Protein AF-A0A3B5KXX6-F1 (afdb_monomer_lite)

Radius of gyration: 23.66 Å; chains: 1; bounding box: 37×67×44 Å

Structure (mmCIF, N/CA/C/O backbone):
data_AF-A0A3B5KXX6-F1
#
_entry.id   AF-A0A3B5KXX6-F1
#
loop_
_atom_site.group_PDB
_atom_site.id
_atom_site.type_symbol
_atom_site.label_atom_id
_atom_site.label_alt_id
_atom_site.label_comp_id
_atom_site.label_asym_id
_atom_site.label_entity_id
_atom_site.label_seq_id
_atom_site.pdbx_PDB_ins_code
_atom_site.Cartn_x
_atom_site.Cartn_y
_atom_site.Cartn_z
_atom_site.occupancy
_atom_site.B_iso_or_equiv
_atom_site.auth_seq_id
_atom_site.auth_comp_id
_atom_site.auth_asym_id
_atom_site.auth_atom_id
_atom_site.pdbx_PDB_model_num
ATOM 1 N N . LEU A 1 1 ? 13.842 -55.873 -26.495 1.00 45.19 1 LEU A N 1
ATOM 2 C CA . LEU A 1 1 ? 13.502 -54.836 -27.494 1.00 45.19 1 LEU A CA 1
ATOM 3 C C . LEU A 1 1 ? 12.148 -54.293 -27.060 1.00 45.19 1 LEU A C 1
ATOM 5 O O . LEU A 1 1 ? 11.221 -55.086 -27.043 1.00 45.19 1 LEU A O 1
ATOM 9 N N . GLN A 1 2 ? 12.171 -53.217 -26.261 1.00 39.84 2 GLN A N 1
ATOM 10 C CA . GLN A 1 2 ? 11.547 -51.912 -26.578 1.00 39.84 2 GLN A CA 1
ATOM 11 C C . GLN A 1 2 ? 10.011 -52.022 -26.700 1.00 39.84 2 GLN A C 1
ATOM 13 O O . GLN A 1 2 ? 9.518 -52.842 -27.454 1.00 39.84 2 GLN A O 1
ATOM 18 N N . ASP A 1 3 ? 9.188 -51.259 -25.990 1.00 40.44 3 ASP A N 1
ATOM 19 C CA . ASP A 1 3 ? 9.384 -49.868 -25.602 1.00 40.44 3 ASP A CA 1
ATOM 20 C C . ASP A 1 3 ? 8.441 -49.476 -24.454 1.00 40.44 3 ASP A C 1
ATOM 22 O O . ASP A 1 3 ? 7.305 -49.943 -24.345 1.00 40.44 3 ASP A O 1
ATOM 26 N N . SER A 1 4 ? 8.970 -48.619 -23.596 1.00 53.03 4 SER A N 1
ATOM 27 C CA . SER A 1 4 ? 8.342 -47.999 -22.445 1.00 53.03 4 SER A CA 1
ATOM 28 C C . SER A 1 4 ? 7.353 -46.923 -22.900 1.00 53.03 4 SER A C 1
ATOM 30 O O . SER A 1 4 ? 7.757 -45.935 -23.496 1.00 53.03 4 SER A O 1
ATOM 32 N N . SER A 1 5 ? 6.076 -47.025 -22.537 1.00 53.38 5 SER A N 1
ATOM 33 C CA . SER A 1 5 ? 5.189 -45.851 -22.536 1.00 53.38 5 SER A CA 1
ATOM 34 C C . SER A 1 5 ? 4.436 -45.769 -21.216 1.00 53.38 5 SER A C 1
ATOM 36 O O . SER A 1 5 ? 3.283 -46.157 -21.051 1.00 53.38 5 SER A O 1
ATOM 38 N N . GLU A 1 6 ? 5.166 -45.258 -20.235 1.00 55.44 6 GLU A N 1
ATOM 39 C CA . GLU A 1 6 ? 4.653 -44.767 -18.969 1.00 55.44 6 GLU A CA 1
ATOM 40 C C . GLU A 1 6 ? 3.783 -43.532 -19.252 1.00 55.44 6 GLU A C 1
ATOM 42 O O . GLU A 1 6 ? 4.260 -42.401 -19.342 1.00 55.44 6 GLU A O 1
ATOM 47 N N . GLN A 1 7 ? 2.486 -43.744 -19.470 1.00 56.50 7 GLN A N 1
ATOM 48 C CA . GLN A 1 7 ? 1.547 -42.646 -19.664 1.00 56.50 7 GLN A CA 1
ATOM 49 C C . GLN A 1 7 ? 1.126 -42.102 -18.297 1.00 56.50 7 GLN A C 1
ATOM 51 O O . GLN A 1 7 ? 0.121 -42.513 -17.720 1.00 56.50 7 GLN A O 1
ATOM 56 N N . THR A 1 8 ? 1.923 -41.181 -17.755 1.00 55.38 8 THR A N 1
ATOM 57 C CA . THR A 1 8 ? 1.535 -40.406 -16.570 1.00 55.38 8 THR A CA 1
ATOM 58 C C . THR A 1 8 ? 0.272 -39.591 -16.895 1.00 55.38 8 THR A C 1
ATOM 60 O O . THR A 1 8 ? 0.275 -38.796 -17.841 1.00 55.38 8 THR A O 1
ATOM 63 N N . PRO A 1 9 ? -0.850 -39.767 -16.168 1.00 54.09 9 PRO A N 1
ATOM 64 C CA . PRO A 1 9 ? -2.023 -38.946 -16.399 1.00 54.09 9 PRO A CA 1
ATOM 65 C C . PRO A 1 9 ? -1.733 -37.530 -15.898 1.00 54.09 9 PRO A C 1
ATOM 67 O O . PRO A 1 9 ? -1.578 -37.280 -14.704 1.00 54.09 9 PRO A O 1
ATOM 70 N N . TYR A 1 10 ? -1.626 -36.630 -16.872 1.00 60.59 10 TYR A N 1
ATOM 71 C CA . TYR A 1 10 ? -1.797 -35.182 -16.812 1.00 60.59 10 TYR A CA 1
ATOM 72 C C . TYR A 1 10 ? -2.340 -34.693 -15.458 1.00 60.59 10 TYR A C 1
ATOM 74 O O . TYR A 1 10 ? -3.497 -34.937 -15.112 1.00 60.59 10 TYR A O 1
ATOM 82 N N . ILE A 1 11 ? -1.488 -34.005 -1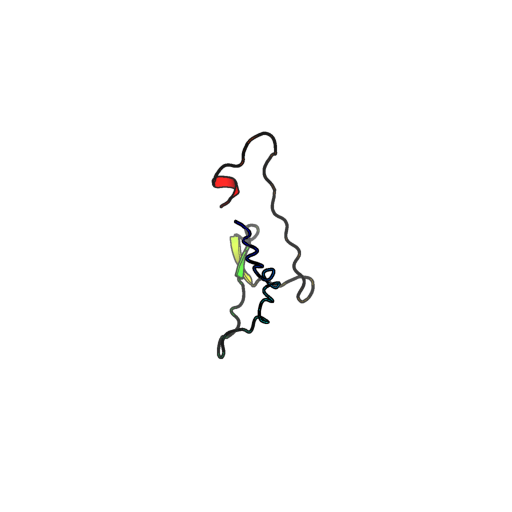4.693 1.00 63.34 11 ILE A N 1
ATOM 83 C CA . ILE A 1 11 ? -1.814 -33.428 -13.385 1.00 63.34 11 ILE A CA 1
ATOM 84 C C . ILE A 1 11 ? -3.059 -32.546 -13.538 1.00 63.34 11 ILE A C 1
ATOM 86 O O . ILE A 1 11 ? -3.005 -31.451 -14.101 1.00 63.34 11 ILE A O 1
ATOM 90 N N . GLY A 1 12 ? -4.198 -33.047 -13.055 1.00 69.81 12 GLY A N 1
ATOM 91 C CA . GLY A 1 12 ? -5.455 -32.311 -13.027 1.00 69.81 12 GLY A CA 1
ATOM 92 C C . GLY A 1 12 ? -5.278 -30.976 -12.304 1.00 69.81 12 GLY A C 1
ATOM 93 O O . GLY A 1 12 ? -4.557 -30.881 -11.307 1.00 69.81 12 GLY A O 1
ATOM 94 N N . LYS A 1 13 ? -5.928 -29.923 -12.814 1.00 74.44 13 LYS A N 1
ATOM 95 C CA . LYS A 1 13 ? -5.922 -28.593 -12.190 1.00 74.44 13 LYS A CA 1
ATOM 96 C C . LYS A 1 13 ? -6.364 -28.728 -10.731 1.00 74.44 13 LYS A C 1
ATOM 98 O O . LYS A 1 13 ? -7.508 -29.087 -10.468 1.00 74.44 13 LYS A O 1
ATOM 103 N N . ARG A 1 14 ? -5.469 -28.436 -9.783 1.00 81.62 14 ARG A N 1
ATOM 104 C CA . ARG A 1 14 ? -5.820 -28.342 -8.360 1.00 81.62 14 ARG A CA 1
ATOM 105 C C . ARG A 1 14 ? -6.868 -27.238 -8.204 1.00 81.62 14 ARG A C 1
ATOM 107 O O . ARG A 1 14 ? -6.550 -26.067 -8.389 1.00 81.62 14 ARG A O 1
ATOM 114 N N . VAL A 1 15 ? -8.108 -27.606 -7.893 1.00 85.31 15 VAL A N 1
ATOM 115 C CA . VAL A 1 15 ? -9.154 -26.642 -7.535 1.00 85.31 15 VAL A CA 1
ATOM 116 C C . VAL A 1 15 ? -8.944 -26.284 -6.069 1.00 85.31 15 VAL A C 1
ATOM 118 O O . VAL A 1 15 ? -8.956 -27.166 -5.212 1.00 85.31 15 VAL A O 1
ATOM 121 N N . GLN A 1 16 ? -8.691 -25.007 -5.776 1.00 84.62 16 GLN A N 1
ATOM 122 C CA . GLN A 1 16 ? -8.613 -24.555 -4.389 1.00 84.62 16 GLN A CA 1
ATOM 123 C C . GLN A 1 16 ? -10.001 -24.669 -3.744 1.00 84.62 16 GLN A C 1
ATOM 125 O O . GLN A 1 16 ? -10.984 -24.260 -4.368 1.00 84.62 16 GLN A O 1
ATOM 130 N N . PRO A 1 17 ? -10.110 -25.218 -2.522 1.00 88.69 17 PRO A N 1
ATOM 131 C CA . PRO A 1 17 ? -11.379 -25.238 -1.813 1.00 88.69 17 PRO A CA 1
ATOM 132 C C . PRO A 1 17 ? -11.851 -23.801 -1.546 1.00 88.69 17 PRO A C 1
ATOM 134 O O . PRO A 1 17 ? -11.016 -22.901 -1.391 1.00 88.69 17 PRO A O 1
ATOM 137 N N . PRO A 1 18 ? -13.171 -23.562 -1.472 1.00 86.44 18 PRO A N 1
ATOM 138 C CA . PRO A 1 18 ? -13.678 -22.270 -1.042 1.00 86.44 18 PRO A CA 1
ATOM 139 C C . PRO A 1 18 ? -13.158 -21.978 0.369 1.00 86.44 18 PRO A C 1
ATOM 141 O O . PRO A 1 18 ? -13.280 -22.802 1.275 1.00 86.44 18 PRO A O 1
ATOM 144 N N . TRP A 1 19 ? -12.547 -20.809 0.548 1.00 85.38 19 TRP A N 1
ATOM 145 C CA . TRP A 1 19 ? -12.076 -20.374 1.856 1.00 85.38 19 TRP A CA 1
ATOM 146 C C . TRP A 1 19 ? -13.271 -20.060 2.764 1.00 85.38 19 TRP A C 1
ATOM 148 O O . TRP A 1 19 ? -14.166 -19.308 2.377 1.00 85.38 19 TRP A O 1
ATOM 158 N N . SER A 1 20 ? -13.261 -20.608 3.979 1.00 83.12 20 SER A N 1
ATOM 159 C CA . SER A 1 20 ? -14.199 -20.266 5.049 1.00 83.12 20 SER A CA 1
ATOM 160 C C . SER A 1 20 ? -13.427 -19.792 6.283 1.00 83.12 20 SER A C 1
ATOM 162 O O . SER A 1 20 ? -12.417 -20.414 6.630 1.00 83.12 20 SER A O 1
ATOM 164 N N . PRO A 1 21 ? -13.885 -18.741 6.983 1.00 81.69 21 PRO A N 1
ATOM 165 C CA . PRO A 1 21 ? -13.260 -18.319 8.230 1.00 81.69 21 PRO A CA 1
ATOM 166 C C . PRO A 1 21 ? -13.399 -19.407 9.318 1.00 81.69 21 PRO A C 1
ATOM 168 O O . PRO A 1 21 ? -14.396 -20.134 9.328 1.00 81.69 21 PRO A O 1
ATOM 171 N N . PRO A 1 22 ? -12.429 -19.536 10.244 1.00 84.62 22 PRO A N 1
ATOM 172 C CA . PRO A 1 22 ? -12.529 -20.473 11.360 1.00 84.62 22 PRO A CA 1
ATOM 173 C C . PRO A 1 22 ? -13.710 -20.129 12.280 1.00 84.62 22 PRO A C 1
ATOM 175 O O . PRO A 1 22 ? -13.954 -18.960 12.595 1.00 84.62 22 PRO A O 1
ATOM 178 N N . ALA A 1 23 ? -14.441 -21.158 12.720 1.00 83.56 23 ALA A N 1
ATOM 179 C CA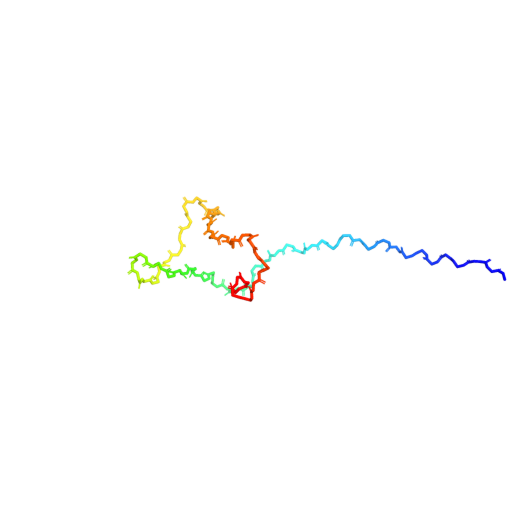 . ALA A 1 23 ? -15.617 -21.008 13.575 1.0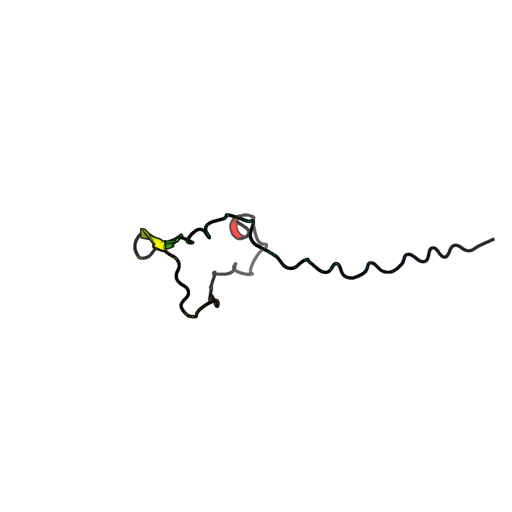0 83.56 23 ALA A CA 1
ATOM 180 C C . ALA A 1 23 ? -15.277 -20.260 14.878 1.00 83.56 23 ALA A C 1
ATOM 182 O O . ALA A 1 23 ? -14.266 -20.546 15.515 1.00 83.56 23 ALA A O 1
ATOM 183 N N . GLY A 1 24 ? -16.128 -19.305 15.269 1.00 79.25 24 GLY A N 1
ATOM 184 C CA . GLY A 1 24 ? -15.973 -18.533 16.510 1.00 79.25 24 GLY A CA 1
ATOM 185 C C . GLY A 1 24 ? -15.002 -17.348 16.441 1.00 79.25 24 GLY A C 1
ATOM 186 O O . GLY A 1 24 ? -14.744 -16.725 17.465 1.00 79.25 24 GLY A O 1
ATOM 187 N N . THR A 1 25 ? -14.471 -17.011 15.261 1.00 72.44 25 THR A N 1
ATOM 188 C CA . THR A 1 25 ? -13.575 -15.855 15.114 1.00 72.44 25 THR A CA 1
ATOM 189 C C . THR A 1 25 ? -14.392 -14.581 14.935 1.00 72.44 25 THR A C 1
ATOM 191 O O . THR A 1 25 ? -15.005 -14.382 13.885 1.00 72.44 25 THR A O 1
ATOM 194 N N . GLU A 1 26 ? -14.391 -13.698 15.936 1.00 79.62 26 GLU A N 1
ATOM 195 C CA . GLU A 1 26 ? -14.789 -12.306 15.718 1.00 79.62 26 GLU A CA 1
ATOM 196 C C . GLU A 1 26 ? -13.882 -11.727 14.632 1.00 79.62 26 GLU A C 1
ATOM 198 O O . GLU A 1 26 ? -12.659 -11.777 14.759 1.00 79.62 26 GLU A O 1
ATOM 203 N N . VAL A 1 27 ? -14.461 -11.241 13.530 1.00 76.25 27 VAL A N 1
ATOM 204 C CA . VAL A 1 27 ? -13.672 -10.710 12.413 1.00 76.25 27 VAL A CA 1
ATOM 205 C C . VAL A 1 27 ? -12.893 -9.502 12.936 1.00 76.25 27 VAL A C 1
ATOM 207 O O . VAL A 1 27 ? -13.516 -8.491 13.270 1.00 76.25 27 VAL A O 1
ATOM 210 N N . PRO A 1 28 ? -11.553 -9.574 13.043 1.00 80.69 28 PRO A N 1
ATOM 211 C CA . PRO A 1 28 ? -10.798 -8.484 13.629 1.00 80.69 28 PRO A CA 1
ATOM 212 C C . PRO A 1 28 ? -10.936 -7.250 12.741 1.00 80.69 28 PRO A C 1
ATOM 214 O O . PRO A 1 28 ? -10.773 -7.316 11.519 1.00 80.69 28 PRO A O 1
ATOM 217 N N . GLN A 1 29 ? -11.227 -6.104 13.355 1.00 88.44 29 GLN A N 1
ATOM 218 C CA . GLN A 1 29 ? -11.287 -4.845 12.626 1.00 88.44 29 GLN A CA 1
ATOM 219 C C . GLN A 1 29 ? -9.873 -4.453 12.181 1.00 88.44 29 GLN A C 1
ATOM 221 O O . GLN A 1 29 ? -9.004 -4.163 13.008 1.00 88.44 29 GLN A O 1
ATOM 226 N N . LEU A 1 30 ? -9.639 -4.428 10.867 1.00 92.62 30 LEU A N 1
ATOM 227 C CA . LEU A 1 30 ? -8.370 -3.980 10.301 1.00 92.62 30 LEU A CA 1
ATOM 228 C C . LEU A 1 30 ? -8.122 -2.514 10.685 1.00 92.62 30 LEU A C 1
ATOM 230 O O . LEU A 1 30 ? -8.973 -1.652 10.464 1.00 92.62 30 LEU A O 1
ATOM 234 N N . ARG A 1 31 ? -6.945 -2.224 11.245 1.00 95.69 31 ARG A N 1
ATOM 235 C CA . ARG A 1 31 ? -6.486 -0.860 11.536 1.00 95.69 31 ARG A CA 1
ATOM 236 C C . ARG A 1 31 ? -5.168 -0.597 10.822 1.00 95.69 31 ARG A C 1
ATOM 238 O O . ARG A 1 31 ? -4.257 -1.418 10.906 1.00 95.69 31 ARG A O 1
ATOM 245 N N . LEU A 1 32 ? -5.057 0.551 10.162 1.00 96.56 32 LEU A N 1
ATOM 246 C CA . LEU A 1 32 ? -3.850 0.979 9.452 1.00 96.56 32 LEU A CA 1
ATOM 247 C C . LEU A 1 32 ? -3.245 2.199 10.142 1.00 96.56 32 LEU A C 1
ATOM 249 O O . LEU A 1 32 ? -3.955 3.009 10.735 1.00 96.56 32 LEU A O 1
ATOM 253 N N . TYR A 1 33 ? -1.923 2.333 10.075 1.00 98.06 33 TYR A N 1
ATOM 254 C CA . TYR A 1 33 ? -1.264 3.563 10.495 1.00 98.06 33 TYR A CA 1
ATOM 255 C C . TYR A 1 33 ? -1.400 4.605 9.387 1.00 98.06 33 TYR A C 1
ATOM 257 O O . TYR A 1 33 ? -0.904 4.402 8.278 1.00 98.06 33 TYR A O 1
ATOM 265 N N . ASN A 1 34 ? -2.077 5.707 9.686 1.00 98.06 34 ASN A N 1
ATOM 266 C CA . ASN A 1 34 ? -2.246 6.810 8.759 1.00 98.06 34 ASN A CA 1
ATOM 267 C C . ASN A 1 34 ? -1.124 7.830 8.981 1.00 98.06 34 ASN A C 1
ATOM 269 O O . ASN A 1 34 ? -1.124 8.562 9.970 1.00 98.06 34 ASN A O 1
ATOM 273 N N . SER A 1 35 ? -0.162 7.899 8.060 1.00 98.12 35 SER A N 1
ATOM 274 C CA . SER A 1 35 ? 0.971 8.831 8.159 1.00 98.12 35 SER A CA 1
ATOM 275 C C . SER A 1 35 ? 0.557 10.310 8.146 1.00 98.12 35 SER A C 1
ATOM 277 O O . SER A 1 35 ? 1.316 11.138 8.647 1.00 98.12 35 SER A O 1
ATOM 279 N N . LEU A 1 36 ? -0.632 10.650 7.625 1.00 97.88 36 LEU A N 1
ATOM 280 C CA . LEU A 1 36 ? -1.162 12.019 7.636 1.00 97.88 36 LEU A CA 1
ATOM 281 C C . LEU A 1 36 ? -1.541 12.467 9.054 1.00 97.88 36 LEU A C 1
ATOM 283 O O . LEU A 1 36 ? -1.254 13.597 9.438 1.00 97.88 36 LEU A O 1
ATOM 287 N N . THR A 1 37 ? -2.155 11.580 9.841 1.00 98.12 37 THR A N 1
ATOM 288 C CA . THR A 1 37 ? -2.613 11.876 11.212 1.00 98.12 37 THR A CA 1
ATOM 289 C C . THR A 1 37 ? -1.666 11.345 12.285 1.00 98.12 37 THR A C 1
ATOM 291 O O . THR A 1 37 ? -1.780 11.718 13.449 1.00 98.12 37 THR A O 1
ATOM 294 N N . ARG A 1 38 ? -0.707 10.493 11.902 1.00 97.88 38 ARG A N 1
ATOM 295 C CA . ARG A 1 38 ? 0.236 9.779 12.776 1.00 97.88 38 ARG A CA 1
ATOM 296 C C . ARG A 1 38 ? -0.436 8.877 13.811 1.00 97.88 38 ARG A C 1
ATOM 298 O O . ARG A 1 38 ? 0.131 8.622 14.875 1.00 97.88 38 ARG A O 1
ATOM 305 N N . THR A 1 39 ? -1.616 8.351 13.496 1.00 98.31 39 THR A N 1
ATOM 306 C CA . THR A 1 39 ? -2.372 7.469 14.393 1.00 98.31 39 THR A CA 1
ATOM 307 C C . THR A 1 39 ? -2.810 6.180 13.701 1.00 98.31 39 THR A C 1
ATOM 309 O O . THR A 1 39 ? -2.800 6.071 12.476 1.00 98.31 39 THR A O 1
ATOM 312 N N . LYS A 1 40 ? -3.159 5.161 14.499 1.00 97.81 40 LYS A N 1
ATOM 313 C CA . LYS A 1 40 ? -3.776 3.929 13.992 1.00 97.81 40 LYS A CA 1
ATOM 314 C C . LYS A 1 40 ? -5.282 4.136 13.862 1.00 97.81 40 LYS A C 1
ATOM 316 O O . LYS A 1 40 ? -5.972 4.261 14.874 1.00 97.81 40 LYS A O 1
ATOM 321 N N . GLU A 1 41 ? -5.802 4.078 12.650 1.00 97.75 41 GLU A N 1
ATOM 322 C CA . GLU A 1 41 ? -7.212 4.327 12.336 1.00 97.75 41 GLU A CA 1
ATOM 323 C C . GLU A 1 41 ? -7.888 3.045 11.828 1.00 97.75 41 GLU A C 1
ATOM 325 O O . GLU A 1 41 ? -7.213 2.197 11.236 1.00 97.75 41 GLU A O 1
ATOM 330 N N . PRO A 1 42 ? -9.196 2.846 12.080 1.00 95.88 42 PRO A N 1
ATOM 331 C CA . PRO A 1 42 ? -9.942 1.750 11.470 1.00 95.88 42 PRO A CA 1
ATOM 332 C C . PRO A 1 42 ? -9.954 1.898 9.946 1.00 95.88 42 PRO A C 1
ATOM 334 O O . PRO A 1 42 ? -10.250 2.965 9.413 1.00 95.88 42 PRO A O 1
ATOM 337 N N . PHE A 1 43 ? -9.641 0.816 9.238 1.00 95.50 43 PHE A N 1
ATOM 338 C CA . PHE A 1 43 ? -9.715 0.784 7.785 1.00 95.50 43 PHE A CA 1
ATOM 339 C C . PHE A 1 43 ? -11.164 0.594 7.339 1.00 95.50 43 PHE A C 1
ATOM 341 O O . PHE A 1 43 ? -11.775 -0.440 7.611 1.00 95.50 43 PHE A O 1
ATOM 348 N N . VAL A 1 44 ? -11.699 1.585 6.629 1.00 94.12 44 VAL A N 1
ATOM 349 C CA . VAL A 1 44 ? -13.056 1.561 6.076 1.00 94.12 44 VAL A CA 1
A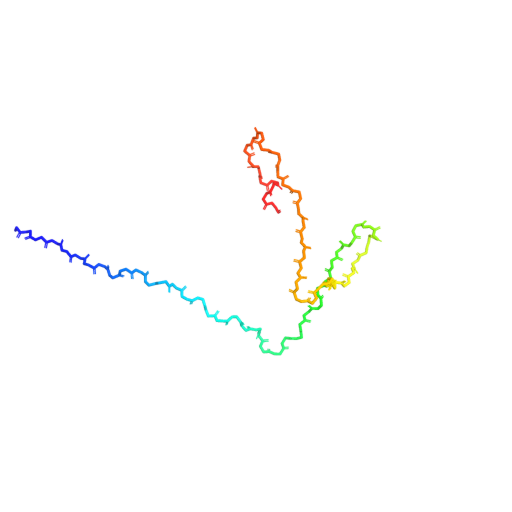TOM 350 C C . VAL A 1 44 ? -12.960 1.761 4.559 1.00 94.12 44 VAL A C 1
ATOM 352 O O . VAL A 1 44 ? -12.581 2.848 4.120 1.00 94.12 44 VAL A O 1
ATOM 355 N N . PRO A 1 45 ? -13.258 0.736 3.733 1.00 93.56 45 PRO A N 1
ATOM 356 C CA . PRO A 1 45 ? -13.228 0.871 2.281 1.00 93.56 45 PRO A CA 1
ATOM 357 C C . PRO A 1 45 ? -14.212 1.929 1.782 1.00 93.56 45 PRO A C 1
ATOM 359 O O . PRO A 1 45 ? -15.345 2.017 2.247 1.00 93.56 45 PRO A O 1
ATOM 362 N N . GLN A 1 46 ? -13.818 2.673 0.749 1.00 94.31 46 GLN A N 1
ATOM 363 C CA . GLN A 1 46 ? -14.686 3.689 0.147 1.00 94.31 46 GLN A CA 1
ATOM 364 C C . GLN A 1 46 ? -15.897 3.083 -0.593 1.00 94.31 46 GLN A C 1
ATOM 366 O O . GLN A 1 46 ? -16.910 3.757 -0.767 1.00 94.31 46 GLN A O 1
ATOM 371 N N . LYS A 1 47 ? -15.801 1.831 -1.074 1.00 94.69 47 LYS A N 1
ATOM 372 C CA . LYS A 1 47 ? -16.829 1.179 -1.909 1.00 94.69 47 LYS A CA 1
ATOM 373 C C . LYS A 1 47 ? -17.090 -0.269 -1.483 1.00 94.69 47 LYS A C 1
ATOM 375 O O . 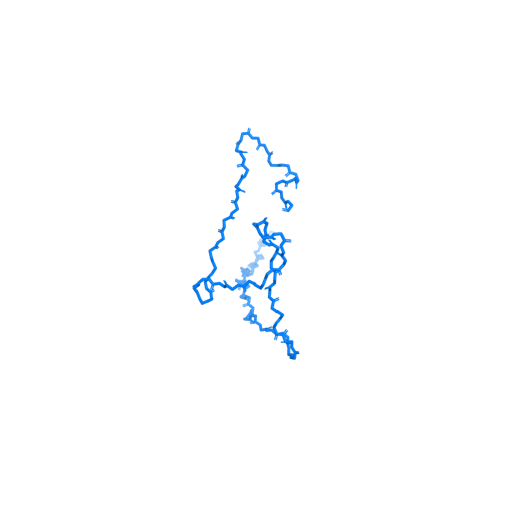LYS A 1 47 ? -16.652 -1.197 -2.158 1.00 94.69 47 LYS A O 1
ATOM 380 N N . GLY A 1 48 ? -17.834 -0.471 -0.396 1.00 89.88 48 GLY A N 1
ATOM 381 C CA . GLY A 1 48 ? -18.269 -1.805 0.042 1.00 89.88 48 GLY A CA 1
ATOM 382 C C . GLY A 1 48 ? -17.096 -2.777 0.211 1.00 89.88 48 GLY A C 1
ATOM 383 O O . GLY A 1 48 ? -16.168 -2.504 0.964 1.00 89.88 48 GLY A O 1
ATOM 384 N N . ASN A 1 49 ? -17.111 -3.892 -0.523 1.00 88.88 49 ASN A N 1
ATOM 385 C CA . ASN A 1 49 ? -16.041 -4.899 -0.518 1.00 88.88 49 ASN A CA 1
ATOM 386 C C . ASN A 1 49 ? -14.913 -4.634 -1.539 1.00 88.88 49 ASN A C 1
ATOM 388 O O . ASN A 1 49 ? -14.067 -5.502 -1.756 1.00 88.88 49 ASN A O 1
ATOM 392 N N . LYS A 1 50 ? -14.885 -3.458 -2.181 1.00 93.69 50 LYS A N 1
ATOM 393 C CA . LYS A 1 50 ? -13.854 -3.069 -3.149 1.00 93.69 50 LYS A CA 1
ATOM 394 C C . LYS A 1 50 ? -12.862 -2.094 -2.524 1.00 93.69 50 LYS A C 1
ATOM 396 O O . LYS A 1 50 ? -13.227 -1.002 -2.088 1.00 93.69 50 LYS A O 1
ATOM 401 N N . VAL A 1 51 ? -11.587 -2.468 -2.569 1.00 95.50 51 VAL A N 1
ATOM 402 C CA . VAL A 1 51 ? -10.457 -1.643 -2.130 1.00 95.50 51 VAL A CA 1
ATOM 403 C C . VAL A 1 51 ? -9.643 -1.211 -3.346 1.00 95.50 51 VAL A C 1
ATOM 405 O O . VAL A 1 51 ? -9.356 -2.017 -4.228 1.00 95.50 51 VAL A O 1
ATOM 408 N N . THR A 1 52 ? -9.268 0.064 -3.392 1.00 96.00 52 THR A N 1
ATOM 409 C CA . THR A 1 52 ? -8.256 0.583 -4.319 1.00 96.00 52 THR A CA 1
ATOM 410 C C . THR A 1 52 ? -6.983 0.868 -3.539 1.00 96.00 52 THR A C 1
ATOM 412 O O . THR A 1 52 ? -7.036 1.546 -2.516 1.00 96.00 52 THR A O 1
ATOM 415 N N . TRP A 1 53 ? -5.852 0.364 -4.023 1.00 96.31 53 TRP A N 1
ATOM 416 C CA . TRP A 1 53 ? -4.551 0.507 -3.379 1.00 96.31 53 TRP A CA 1
ATOM 417 C C . TRP A 1 53 ? -3.500 0.895 -4.416 1.00 96.31 53 TRP A C 1
ATOM 419 O O . TRP A 1 53 ? -3.534 0.400 -5.542 1.00 96.31 53 TRP A O 1
ATOM 429 N N . TYR A 1 54 ? -2.568 1.762 -4.028 1.00 97.19 54 TYR A N 1
ATOM 430 C CA . TYR A 1 54 ? -1.427 2.152 -4.846 1.00 97.19 54 TYR A CA 1
ATOM 431 C C . TYR A 1 54 ? -0.146 2.032 -4.023 1.00 97.19 54 TYR A C 1
ATOM 433 O O . TYR A 1 54 ? -0.098 2.460 -2.872 1.00 97.19 54 TYR A O 1
ATOM 441 N N . SER A 1 55 ? 0.888 1.470 -4.643 1.00 95.19 55 SER A N 1
ATOM 442 C CA . SER A 1 55 ? 2.250 1.450 -4.124 1.00 95.19 55 SER A CA 1
ATO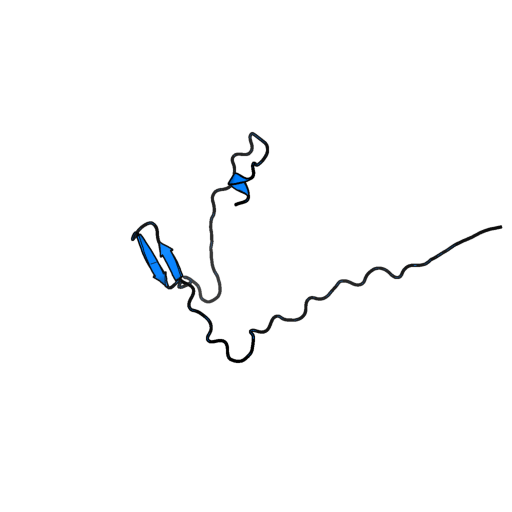M 443 C C . SER A 1 55 ? 3.178 1.930 -5.224 1.00 95.19 55 SER A C 1
ATOM 445 O O . SER A 1 55 ? 3.024 1.528 -6.378 1.00 95.19 55 SER A O 1
ATOM 447 N N . CYS A 1 56 ? 4.149 2.767 -4.872 1.00 94.75 56 CYS A N 1
ATOM 448 C CA . CYS A 1 56 ? 5.204 3.139 -5.804 1.00 94.75 56 CYS A CA 1
ATOM 449 C C . CYS A 1 56 ? 6.000 1.884 -6.196 1.00 94.75 56 CYS A C 1
ATOM 451 O O . CYS A 1 56 ? 6.329 1.066 -5.336 1.00 94.75 56 CYS A O 1
ATOM 453 N N . GLY A 1 57 ? 6.283 1.730 -7.490 1.00 92.69 57 GLY A N 1
ATOM 454 C CA . GLY A 1 57 ? 7.155 0.674 -8.004 1.00 92.69 57 GLY A CA 1
ATOM 455 C C . GLY A 1 57 ? 8.642 1.044 -7.919 1.00 92.69 57 GLY A C 1
ATOM 456 O O . GLY A 1 57 ? 8.970 2.200 -7.631 1.00 92.69 57 GLY A O 1
ATOM 457 N N . PRO A 1 58 ? 9.547 0.087 -8.191 1.00 94.75 58 PRO A N 1
ATOM 458 C CA . PRO A 1 58 ? 10.971 0.373 -8.313 1.00 94.75 58 PRO A CA 1
ATOM 459 C C . PRO A 1 58 ? 11.263 1.168 -9.593 1.00 94.75 58 PRO A C 1
ATOM 461 O O . PRO A 1 58 ? 10.535 1.087 -10.586 1.00 94.75 58 PRO A O 1
ATOM 464 N N . THR A 1 59 ? 12.371 1.904 -9.599 1.00 95.06 59 THR A N 1
ATOM 465 C CA . THR A 1 59 ? 12.958 2.431 -10.835 1.00 95.06 59 THR A CA 1
ATOM 466 C C . THR A 1 59 ? 13.620 1.289 -11.612 1.00 95.06 59 THR A C 1
ATOM 468 O O . THR A 1 59 ? 14.336 0.470 -11.045 1.00 95.06 59 THR A O 1
ATOM 471 N N . VAL A 1 60 ? 13.386 1.215 -12.924 1.00 94.00 60 VAL A N 1
ATOM 472 C CA . VAL A 1 60 ? 13.735 0.040 -13.757 1.00 94.00 60 VAL A CA 1
ATOM 473 C C . VAL A 1 60 ? 15.165 0.051 -14.317 1.00 94.00 60 VAL A C 1
ATOM 475 O O . VAL A 1 60 ? 15.454 -0.656 -15.277 1.00 94.00 60 VAL A O 1
ATOM 478 N N . TYR A 1 61 ? 16.058 0.874 -13.763 1.00 93.69 61 TYR A N 1
ATOM 479 C CA . TYR A 1 61 ? 17.418 1.038 -14.294 1.00 93.69 61 TYR A CA 1
ATOM 480 C C . TYR A 1 61 ? 18.401 -0.047 -13.838 1.00 93.69 61 TYR A C 1
ATOM 482 O O . TYR A 1 61 ? 19.471 -0.161 -14.429 1.00 93.69 61 TYR A O 1
ATOM 490 N N . ASP A 1 62 ? 18.058 -0.827 -12.812 1.00 90.38 62 ASP A N 1
ATOM 491 C CA . ASP A 1 62 ? 18.918 -1.882 -12.273 1.00 90.38 62 ASP A CA 1
ATOM 492 C C . ASP A 1 62 ? 18.086 -3.032 -11.677 1.00 90.38 62 ASP A C 1
ATOM 494 O O . ASP A 1 62 ? 16.857 -2.950 -11.544 1.00 90.38 62 ASP A O 1
ATOM 498 N N . ALA A 1 63 ? 18.760 -4.122 -11.320 1.00 93.75 63 ALA A N 1
ATOM 499 C CA . ALA A 1 63 ? 18.182 -5.265 -10.644 1.00 93.75 63 ALA A CA 1
ATOM 500 C C . ALA A 1 63 ? 17.565 -4.872 -9.290 1.00 93.75 63 ALA A C 1
ATOM 502 O O . ALA A 1 63 ? 18.090 -4.064 -8.522 1.00 93.75 63 ALA A O 1
ATOM 503 N N . SER A 1 64 ? 16.432 -5.495 -8.963 1.00 94.06 64 SER A N 1
ATOM 504 C CA . SER A 1 64 ? 15.790 -5.293 -7.665 1.00 94.06 64 SER A CA 1
ATOM 505 C C . SER A 1 64 ? 16.643 -5.875 -6.539 1.00 94.06 64 SER A C 1
ATOM 507 O O . SER A 1 64 ? 17.057 -7.030 -6.598 1.00 94.06 64 SER A O 1
ATOM 509 N N . HIS A 1 65 ? 16.854 -5.096 -5.480 1.00 92.44 65 HIS A N 1
ATOM 510 C CA . HIS A 1 65 ? 17.494 -5.566 -4.253 1.00 92.44 65 HIS A CA 1
ATOM 511 C C . HIS A 1 65 ? 16.446 -5.971 -3.205 1.00 92.44 65 HIS A C 1
ATOM 513 O O . HIS A 1 65 ? 15.265 -5.641 -3.322 1.00 92.44 65 HIS A O 1
ATOM 519 N N . MET A 1 66 ? 16.880 -6.637 -2.128 1.00 92.69 66 MET A N 1
ATOM 520 C CA . MET A 1 66 ? 15.991 -7.123 -1.056 1.00 92.69 66 MET A CA 1
ATOM 521 C C . MET A 1 66 ? 15.127 -6.030 -0.407 1.00 92.69 66 MET A C 1
ATOM 523 O O . MET A 1 66 ? 14.081 -6.328 0.156 1.00 92.69 66 MET A O 1
ATOM 527 N N . GLY A 1 67 ? 15.543 -4.764 -0.499 1.00 92.44 67 GLY A N 1
ATOM 528 C CA . GLY A 1 67 ? 14.775 -3.630 0.015 1.00 92.44 67 GLY A CA 1
ATOM 529 C C . GLY A 1 67 ? 13.490 -3.361 -0.770 1.00 92.44 67 GLY A C 1
ATOM 530 O O . GLY A 1 67 ? 12.516 -2.929 -0.169 1.00 92.44 67 GLY A O 1
ATOM 531 N N . HIS A 1 68 ? 13.452 -3.668 -2.071 1.00 91.62 68 HIS A N 1
ATOM 532 C CA . HIS A 1 68 ? 12.233 -3.565 -2.882 1.00 91.62 68 HIS A CA 1
ATOM 533 C C . HIS A 1 68 ? 11.238 -4.708 -2.625 1.00 91.62 68 HIS A C 1
ATOM 535 O O . HIS A 1 68 ? 10.058 -4.553 -2.916 1.00 91.62 68 HIS A O 1
ATOM 541 N N . ALA A 1 69 ? 11.704 -5.852 -2.112 1.00 90.50 69 ALA A N 1
ATOM 542 C CA . ALA A 1 69 ? 10.886 -7.046 -1.869 1.00 90.50 69 ALA A CA 1
ATOM 543 C C . ALA A 1 69 ? 10.309 -7.126 -0.444 1.00 90.50 69 ALA A C 1
ATOM 545 O O . ALA A 1 69 ? 9.631 -8.100 -0.116 1.00 90.50 69 ALA A O 1
ATOM 546 N N . ARG A 1 70 ? 10.649 -6.156 0.406 1.00 87.00 70 ARG A N 1
ATOM 547 C CA . ARG A 1 70 ? 10.245 -6.117 1.810 1.00 87.00 70 ARG A CA 1
ATOM 548 C C . ARG A 1 70 ? 8.771 -5.765 1.986 1.00 87.00 70 ARG A C 1
ATOM 550 O O . ARG A 1 70 ? 8.267 -4.926 1.211 1.00 87.00 70 ARG A O 1
#

pLDDT: mean 84.58, std 15.57, range [39.84, 98.31]

Sequence (70 aa):
LQDSSEQTPYIGKRVQPPWSPPAGTEVPQLRLYNSLTRTKEPFVPQKGNKVTWYSCGPTVYDASHMGHAR

Organism: NCBI:txid32473

Foldseek 3Di:
DDDDDPPDPDDPPDDDPPDDDDPPDDPDFDWDQDPVVRDTHGDDAPDPPDHDDDDDADDPPDDDDVVRVD

InterPro domains:
  IPR014729 Rossmann-like alpha/beta/alpha sandwich fold [G3DSA:3.40.50.620] (13-70)
  IPR024909 Cysteinyl-tRNA synthetase/mycothiol ligase [PTHR10890] (16-70)
  IPR032678 tRNA synthetases class I, catalytic domain [PF01406] (43-70)

Secondary structure (DSSP, 8-state):
--------------PPPPP-PPTT------EEEETTTTEEEE---SBTTB-----PPPPTTSPPPTTTT-